Protein AF-A0A9E4B3V6-F1 (afdb_monomer_lite)

Secondary structure (DSSP, 8-state):
--SHHHHHHHHHHHTS-------PPP-TTPPP------HHHHHHHHHHHHHTT--HHHHHHHHHHHHHHHTT--

Foldseek 3Di:
DPPPVVVVVVVVVVPPPDPDPPPDPDCVPPDDDDDDDDPVVVVVLVVVCVVVVHDSVVVVVVVVVVVCVVVVPD

Structure (mmCIF, N/CA/C/O backbone):
data_AF-A0A9E4B3V6-F1
#
_entry.id   AF-A0A9E4B3V6-F1
#
loop_
_atom_site.group_PDB
_atom_site.id
_atom_site.type_symbol
_atom_site.label_atom_id
_atom_site.label_alt_id
_atom_site.label_comp_id
_atom_site.label_asym_id
_atom_site.label_entity_id
_atom_site.label_seq_id
_atom_site.pdbx_PDB_ins_code
_atom_site.Cartn_x
_atom_site.Cartn_y
_atom_site.Cartn_z
_atom_site.occupancy
_atom_site.B_iso_or_equiv
_atom_site.auth_seq_id
_atom_site.auth_comp_id
_atom_site.auth_asym_id
_atom_site.auth_atom_id
_atom_site.pdbx_PDB_model_num
ATOM 1 N N . MET A 1 1 ? 55.507 11.881 -16.368 1.00 48.25 1 MET A N 1
ATOM 2 C CA . MET A 1 1 ? 54.941 12.768 -15.327 1.00 48.25 1 MET A CA 1
ATOM 3 C C . MET A 1 1 ? 53.601 12.198 -14.857 1.00 48.25 1 MET A C 1
ATOM 5 O O . MET A 1 1 ? 52.565 12.658 -15.308 1.00 48.25 1 MET A O 1
ATOM 9 N N . THR A 1 2 ? 53.591 11.167 -14.000 1.00 56.25 2 THR A N 1
ATOM 10 C CA . THR A 1 2 ? 52.342 10.401 -13.747 1.00 56.25 2 THR A CA 1
ATOM 11 C C . THR A 1 2 ? 52.234 9.859 -12.318 1.00 56.25 2 THR A C 1
ATOM 13 O O . THR A 1 2 ? 51.704 8.782 -12.090 1.00 56.25 2 THR A O 1
ATOM 16 N N . LYS A 1 3 ? 52.785 10.580 -11.333 1.00 53.66 3 LYS A N 1
ATOM 17 C CA . LYS A 1 3 ? 52.672 10.218 -9.903 1.00 53.66 3 LYS A CA 1
ATOM 18 C C . LYS A 1 3 ? 51.866 11.225 -9.073 1.00 53.66 3 LYS A C 1
ATOM 20 O O . LYS A 1 3 ? 51.580 10.957 -7.915 1.00 53.66 3 LYS A O 1
ATOM 25 N N . ARG A 1 4 ? 51.485 12.368 -9.657 1.00 54.19 4 ARG A N 1
ATOM 26 C CA . ARG A 1 4 ? 50.782 13.455 -8.950 1.00 54.19 4 ARG A CA 1
ATOM 27 C C . ARG A 1 4 ? 49.260 13.270 -8.910 1.00 54.19 4 ARG A C 1
ATOM 29 O O . ARG A 1 4 ? 48.615 13.753 -8.000 1.00 54.19 4 ARG A O 1
ATOM 36 N N . THR A 1 5 ? 48.699 12.500 -9.840 1.00 61.72 5 THR A N 1
ATOM 37 C CA . THR A 1 5 ? 47.245 12.325 -9.992 1.00 61.72 5 THR A CA 1
ATOM 38 C C . THR A 1 5 ? 46.627 11.338 -9.003 1.00 61.72 5 THR A C 1
ATOM 40 O O . THR A 1 5 ? 45.466 11.487 -8.638 1.00 61.72 5 THR A O 1
ATOM 43 N N . MET A 1 6 ? 47.384 10.337 -8.544 1.00 60.53 6 MET A N 1
ATOM 44 C CA . MET A 1 6 ? 46.849 9.302 -7.652 1.00 60.53 6 MET A CA 1
ATOM 45 C C . MET A 1 6 ? 46.767 9.775 -6.191 1.00 60.53 6 MET A C 1
ATOM 47 O O . MET A 1 6 ? 45.826 9.425 -5.485 1.00 60.53 6 MET A O 1
ATOM 51 N N . ALA A 1 7 ? 47.710 10.623 -5.761 1.00 63.16 7 ALA A N 1
ATOM 52 C CA . ALA A 1 7 ? 47.690 11.246 -4.437 1.00 63.16 7 ALA A CA 1
ATOM 53 C C . ALA A 1 7 ? 46.526 12.245 -4.296 1.00 63.16 7 ALA A C 1
ATOM 55 O O . ALA A 1 7 ? 45.797 12.195 -3.308 1.00 63.16 7 ALA A O 1
ATOM 56 N N . ASP A 1 8 ? 46.279 13.064 -5.326 1.00 61.62 8 ASP A N 1
ATOM 57 C CA . ASP A 1 8 ? 45.151 14.005 -5.347 1.00 61.62 8 ASP A CA 1
ATOM 58 C C . ASP A 1 8 ? 43.788 13.286 -5.348 1.00 61.62 8 ASP A C 1
ATOM 60 O O . ASP A 1 8 ? 42.838 13.740 -4.707 1.00 61.62 8 ASP A O 1
ATOM 64 N N . ALA A 1 9 ? 43.683 12.132 -6.021 1.00 61.28 9 ALA A N 1
ATOM 65 C CA . ALA A 1 9 ? 42.460 11.327 -6.038 1.00 61.28 9 ALA A CA 1
ATOM 66 C C . ALA A 1 9 ? 42.135 10.719 -4.660 1.00 61.28 9 ALA A C 1
ATOM 68 O O . ALA A 1 9 ? 40.978 10.729 -4.237 1.00 61.28 9 ALA A O 1
ATOM 69 N N . LEU A 1 10 ? 43.153 10.242 -3.936 1.00 62.88 10 LEU A N 1
ATOM 70 C CA . LEU A 1 10 ? 42.994 9.709 -2.579 1.00 62.88 10 LEU A CA 1
ATOM 71 C C . LEU A 1 10 ? 42.625 10.808 -1.575 1.00 62.88 10 LEU A C 1
ATOM 73 O O . LEU A 1 10 ? 41.792 10.589 -0.697 1.00 62.88 10 LEU A O 1
ATOM 77 N N . GLN A 1 11 ? 43.190 12.005 -1.735 1.00 62.81 11 GLN A N 1
ATOM 78 C CA . GLN A 1 11 ? 42.908 13.132 -0.849 1.00 62.81 11 GLN A CA 1
ATOM 79 C C . GLN A 1 11 ? 41.496 13.703 -1.057 1.00 62.81 11 GLN A C 1
ATOM 81 O O . GLN A 1 11 ? 40.855 14.109 -0.090 1.00 62.81 11 GLN A O 1
ATOM 86 N N . LYS A 1 12 ? 40.962 13.651 -2.287 1.00 58.69 12 LYS A N 1
ATOM 87 C CA . LYS A 1 12 ? 39.555 13.981 -2.573 1.00 58.69 12 LYS A CA 1
ATOM 88 C C . LYS A 1 12 ? 38.569 12.972 -1.983 1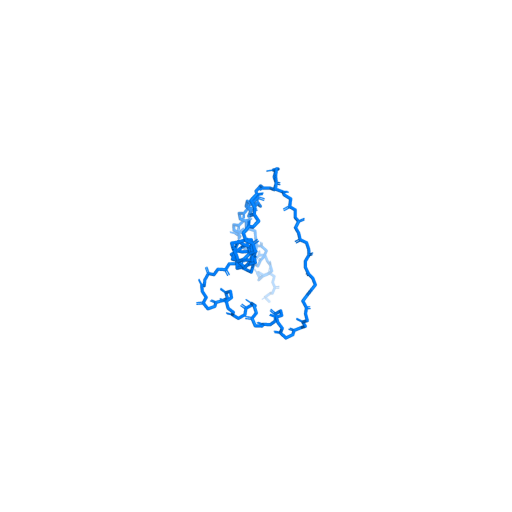.00 58.69 12 LYS A C 1
ATOM 90 O O . LYS A 1 12 ? 37.551 13.388 -1.446 1.00 58.69 12 LYS A O 1
ATOM 95 N N . ALA A 1 13 ? 38.876 11.675 -2.038 1.00 58.44 13 ALA A N 1
ATOM 96 C CA . ALA A 1 13 ? 38.018 10.635 -1.464 1.00 58.44 13 ALA A CA 1
ATOM 97 C C . ALA A 1 13 ? 37.951 10.699 0.074 1.00 58.44 13 ALA A C 1
ATOM 99 O O . ALA A 1 13 ? 36.929 10.364 0.664 1.00 58.44 13 ALA A O 1
ATOM 100 N N . ALA A 1 14 ? 39.020 11.165 0.727 1.00 58.88 14 ALA A N 1
ATOM 101 C CA . ALA A 1 14 ? 39.053 11.371 2.177 1.00 58.88 14 ALA A CA 1
ATOM 102 C C . ALA A 1 14 ? 38.288 12.628 2.642 1.00 58.88 14 ALA A C 1
ATOM 104 O O . ALA A 1 14 ? 37.985 12.751 3.827 1.00 58.88 14 ALA A O 1
ATOM 105 N N . ALA A 1 15 ? 37.992 13.558 1.728 1.00 59.75 15 ALA A N 1
ATOM 106 C CA . ALA A 1 15 ? 37.282 14.804 2.014 1.00 59.75 15 ALA A CA 1
ATOM 107 C C . ALA A 1 15 ? 35.762 14.705 1.802 1.00 59.75 15 ALA A C 1
ATOM 109 O O . ALA A 1 15 ? 35.053 15.676 2.075 1.00 59.75 15 ALA A O 1
ATOM 110 N N . ASP A 1 16 ? 35.255 13.564 1.325 1.00 59.50 16 ASP A N 1
ATOM 111 C CA . ASP A 1 16 ? 33.818 13.368 1.176 1.00 59.50 16 ASP A CA 1
ATOM 112 C C . ASP A 1 16 ? 33.189 13.212 2.571 1.00 59.50 16 ASP A C 1
ATOM 114 O O . ASP A 1 16 ? 33.557 12.296 3.318 1.00 59.50 16 ASP A O 1
ATOM 118 N N . PRO A 1 17 ? 32.270 14.105 2.981 1.00 58.16 17 PRO A N 1
ATOM 119 C CA . PRO A 1 17 ? 31.631 14.002 4.278 1.00 58.16 17 PRO A CA 1
ATOM 120 C C . PRO A 1 17 ? 30.889 12.670 4.347 1.00 58.16 17 PRO A C 1
ATOM 122 O O . PRO A 1 17 ? 29.962 12.410 3.579 1.00 58.16 17 PRO A O 1
ATOM 125 N N . GLN A 1 18 ? 31.332 11.832 5.286 1.00 64.12 18 GLN A N 1
ATOM 126 C CA . GLN A 1 18 ? 30.734 10.550 5.640 1.00 64.12 18 GLN A CA 1
ATOM 127 C C . GLN A 1 18 ? 29.201 10.662 5.559 1.00 64.12 18 GLN A C 1
ATOM 129 O O . GLN A 1 18 ? 28.636 11.569 6.188 1.00 64.12 18 GLN A O 1
ATOM 134 N N . PRO A 1 19 ? 28.505 9.807 4.784 1.00 59.50 19 PRO A N 1
ATOM 135 C CA . PRO A 1 19 ? 27.064 9.920 4.632 1.00 59.50 19 PRO A CA 1
ATOM 136 C C . PRO A 1 19 ? 26.439 9.839 6.022 1.00 59.50 19 PRO A C 1
ATOM 138 O O . PRO A 1 19 ? 26.565 8.819 6.702 1.00 59.50 19 PRO A O 1
ATOM 141 N N . LYS A 1 20 ? 25.817 10.945 6.459 1.00 62.44 20 LYS A N 1
ATOM 142 C CA . LYS A 1 20 ? 25.129 11.041 7.750 1.00 62.44 20 LYS A CA 1
ATOM 143 C C . LYS A 1 20 ? 24.280 9.788 7.910 1.00 62.44 20 LYS A C 1
ATOM 145 O O . LYS A 1 20 ? 23.436 9.513 7.053 1.00 62.44 20 LYS A O 1
ATOM 150 N N . ALA A 1 21 ? 24.554 9.017 8.962 1.00 62.94 21 ALA A N 1
ATOM 151 C CA . ALA A 1 21 ? 23.851 7.777 9.241 1.00 62.94 21 ALA A CA 1
ATOM 152 C C . ALA A 1 21 ? 22.347 8.053 9.165 1.00 62.94 21 ALA A C 1
ATOM 154 O O . ALA A 1 21 ? 21.814 8.837 9.953 1.00 62.94 21 ALA A O 1
ATOM 155 N N . LYS A 1 22 ? 21.674 7.469 8.166 1.00 61.50 22 LYS A N 1
ATOM 156 C CA . LYS A 1 22 ? 20.224 7.589 8.031 1.00 61.50 22 LYS A CA 1
ATOM 157 C C . LYS A 1 22 ? 19.634 7.010 9.310 1.00 61.50 22 LYS A C 1
ATOM 159 O O . LYS A 1 22 ? 19.764 5.811 9.559 1.00 61.50 22 LYS A O 1
ATOM 164 N N . THR A 1 23 ? 19.036 7.864 10.136 1.00 60.66 23 THR A N 1
ATOM 165 C CA . THR A 1 23 ? 18.296 7.450 11.323 1.00 60.66 23 THR A CA 1
ATOM 166 C C . THR A 1 23 ? 17.221 6.481 10.858 1.00 60.66 23 THR A C 1
ATOM 168 O O . THR A 1 23 ? 16.247 6.853 10.207 1.00 60.66 23 THR A O 1
ATOM 171 N N . THR A 1 24 ? 17.445 5.192 11.107 1.00 64.31 24 THR A N 1
ATOM 172 C CA . THR A 1 24 ? 16.460 4.178 10.750 1.00 64.31 24 THR A CA 1
ATOM 173 C C . THR A 1 24 ? 15.238 4.434 11.627 1.00 64.31 24 THR A C 1
ATOM 175 O O . THR A 1 24 ? 15.397 4.544 12.847 1.00 64.31 24 THR A O 1
ATOM 178 N N . PRO A 1 25 ? 14.028 4.559 11.055 1.00 65.50 25 PRO A N 1
ATOM 179 C CA . PRO A 1 25 ? 12.828 4.783 11.844 1.00 65.50 25 PRO A CA 1
ATOM 180 C C . PRO A 1 25 ? 12.708 3.714 12.932 1.00 65.50 25 PRO A C 1
ATOM 182 O O . PRO A 1 25 ? 12.785 2.517 12.639 1.00 65.50 25 PRO A O 1
ATOM 185 N N . SER A 1 26 ? 12.526 4.135 14.187 1.00 72.94 26 SER A N 1
ATOM 186 C CA . SER A 1 26 ? 12.376 3.198 15.302 1.00 72.94 26 SER A CA 1
ATOM 187 C C . SER A 1 26 ? 11.176 2.280 15.058 1.00 72.94 26 SER A C 1
ATOM 189 O O . SER A 1 26 ? 10.054 2.733 14.805 1.00 72.94 26 SER A O 1
ATOM 191 N N . ARG A 1 27 ? 11.430 0.969 15.128 1.00 71.50 27 ARG A N 1
ATOM 192 C CA . ARG A 1 27 ? 10.420 -0.095 15.007 1.00 71.50 27 ARG A CA 1
ATOM 193 C C . ARG A 1 27 ? 9.902 -0.574 16.366 1.00 71.50 27 ARG A C 1
ATOM 195 O O . ARG A 1 27 ? 9.099 -1.500 16.419 1.00 71.50 27 ARG A O 1
ATOM 202 N N . ARG A 1 28 ? 10.357 0.026 17.471 1.00 78.00 28 ARG A N 1
ATOM 203 C CA . ARG A 1 28 ? 9.976 -0.388 18.828 1.00 78.00 28 ARG A CA 1
ATOM 204 C C . ARG A 1 28 ? 8.457 -0.256 19.003 1.00 78.00 28 ARG A C 1
ATOM 206 O O . ARG A 1 28 ? 7.912 0.822 18.802 1.00 78.00 28 ARG A O 1
ATOM 213 N N . GLY A 1 29 ? 7.788 -1.360 19.341 1.00 78.94 29 GLY A N 1
ATOM 214 C CA . GLY A 1 29 ? 6.330 -1.422 19.519 1.00 78.94 29 GLY A CA 1
ATOM 215 C C . GLY A 1 29 ? 5.506 -1.545 18.230 1.00 78.94 29 GLY A C 1
ATOM 216 O O . GLY A 1 29 ? 4.292 -1.688 18.312 1.00 78.94 29 GLY A O 1
ATOM 217 N N . LYS A 1 30 ? 6.131 -1.534 17.044 1.00 78.19 30 LYS A N 1
ATOM 218 C CA . LYS A 1 30 ? 5.427 -1.691 15.762 1.00 78.19 30 LYS A CA 1
ATOM 219 C C . LYS A 1 30 ? 5.443 -3.155 15.328 1.00 78.19 30 LYS A C 1
ATOM 221 O O . LYS A 1 30 ? 6.501 -3.781 15.304 1.00 78.19 30 LYS A O 1
ATOM 226 N N . ARG A 1 31 ? 4.281 -3.697 14.954 1.00 78.50 31 ARG A N 1
ATOM 227 C CA . ARG A 1 31 ? 4.178 -5.016 14.312 1.00 78.50 31 ARG A CA 1
ATOM 228 C C . ARG A 1 31 ? 4.332 -4.854 12.801 1.00 78.50 31 ARG A C 1
ATOM 230 O O . ARG A 1 31 ? 3.807 -3.904 12.226 1.00 78.50 31 ARG A O 1
ATOM 237 N N . ALA A 1 32 ? 5.089 -5.751 12.175 1.00 80.44 32 ALA A N 1
ATOM 238 C CA . ALA A 1 32 ? 5.223 -5.797 10.725 1.00 80.44 32 ALA A CA 1
ATOM 239 C C . ALA A 1 32 ? 4.174 -6.748 10.145 1.00 80.44 32 ALA A C 1
ATOM 241 O O . ALA A 1 32 ? 3.949 -7.825 10.694 1.00 80.44 32 ALA A O 1
ATOM 242 N N . TRP A 1 33 ? 3.572 -6.356 9.027 1.00 82.81 33 TRP A N 1
ATOM 243 C CA . TRP A 1 33 ? 2.699 -7.211 8.234 1.00 82.81 33 TRP A CA 1
ATOM 244 C C . TRP A 1 33 ? 3.337 -7.427 6.863 1.00 82.81 33 TRP A C 1
ATOM 246 O O . TRP A 1 33 ? 3.859 -6.486 6.262 1.00 82.81 33 TRP A O 1
ATOM 256 N N . VAL A 1 34 ? 3.347 -8.676 6.402 1.00 87.12 34 VAL A N 1
ATOM 257 C CA . VAL A 1 34 ? 3.831 -9.059 5.074 1.00 87.12 34 VAL A CA 1
ATOM 258 C C . VAL A 1 34 ? 2.622 -9.437 4.236 1.00 87.12 34 VAL A C 1
ATOM 260 O O . VAL A 1 34 ? 1.815 -10.264 4.654 1.00 87.12 34 VAL A O 1
ATOM 263 N N . ILE A 1 35 ? 2.517 -8.833 3.055 1.00 88.38 35 ILE A N 1
ATOM 264 C CA . ILE A 1 35 ? 1.481 -9.133 2.069 1.00 88.38 35 ILE A CA 1
ATOM 265 C C . ILE A 1 35 ? 2.137 -9.621 0.782 1.00 88.38 35 ILE A C 1
ATOM 267 O O . ILE A 1 35 ? 3.171 -9.097 0.360 1.00 88.38 35 ILE A O 1
ATOM 271 N N . TYR A 1 36 ? 1.529 -10.624 0.160 1.00 93.25 36 TYR A N 1
ATOM 272 C CA . TYR A 1 36 ? 1.922 -11.103 -1.158 1.00 93.25 36 TYR A CA 1
ATOM 273 C C . TYR A 1 36 ? 0.986 -10.480 -2.186 1.00 93.25 36 TYR A C 1
ATOM 275 O O . TYR A 1 36 ? -0.229 -10.625 -2.094 1.00 93.25 36 TYR A O 1
ATOM 283 N N . LEU A 1 37 ? 1.567 -9.758 -3.139 1.00 94.06 37 LEU A N 1
ATOM 284 C CA . LEU A 1 37 ? 0.852 -9.115 -4.234 1.00 94.06 37 LEU A CA 1
ATOM 285 C C . LEU A 1 37 ? 1.266 -9.779 -5.538 1.00 94.06 37 LEU A C 1
ATOM 287 O O . LEU A 1 37 ? 2.433 -10.154 -5.698 1.00 94.06 37 LEU A O 1
ATOM 291 N N . ASP A 1 38 ? 0.341 -9.867 -6.487 1.00 97.00 38 ASP A N 1
ATOM 292 C CA . ASP A 1 38 ? 0.729 -10.184 -7.851 1.00 97.00 38 ASP A CA 1
ATOM 293 C C . ASP A 1 38 ? 1.678 -9.090 -8.402 1.00 97.00 38 ASP A C 1
ATOM 295 O O . ASP A 1 38 ? 1.663 -7.935 -7.940 1.00 97.00 38 ASP A O 1
ATOM 299 N N . PRO A 1 39 ? 2.541 -9.427 -9.378 1.00 97.44 39 PRO A N 1
ATOM 300 C CA . PRO A 1 39 ? 3.533 -8.487 -9.890 1.00 97.44 39 PRO A CA 1
ATOM 301 C C . PRO A 1 39 ? 2.939 -7.202 -10.477 1.00 97.44 39 PRO A C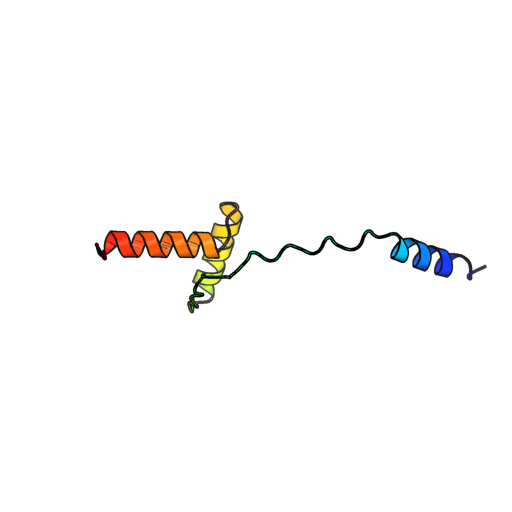 1
ATOM 303 O O . PRO A 1 39 ? 3.581 -6.150 -10.401 1.00 97.44 39 PRO A O 1
ATOM 306 N N . ASP A 1 40 ? 1.738 -7.265 -11.058 1.00 97.81 40 ASP A N 1
ATOM 307 C CA . ASP A 1 40 ? 1.115 -6.104 -11.686 1.00 97.81 40 ASP A CA 1
ATOM 308 C C . ASP A 1 40 ? 0.553 -5.141 -10.638 1.00 97.81 40 ASP A C 1
ATOM 310 O O . ASP A 1 40 ? 0.851 -3.945 -10.677 1.00 97.81 40 ASP A O 1
ATOM 314 N N . THR A 1 41 ? -0.135 -5.655 -9.619 1.00 95.75 41 THR A N 1
ATOM 315 C CA . THR A 1 41 ? -0.583 -4.861 -8.468 1.00 95.75 41 THR A CA 1
ATOM 316 C C . THR A 1 41 ? 0.597 -4.221 -7.743 1.00 95.75 41 THR A C 1
ATOM 318 O O . THR A 1 41 ? 0.552 -3.034 -7.418 1.00 95.75 41 THR A O 1
ATOM 321 N N . SER A 1 42 ? 1.701 -4.953 -7.556 1.00 95.69 42 SER A N 1
ATOM 322 C CA . SER A 1 42 ? 2.930 -4.396 -6.974 1.00 95.69 42 SER A CA 1
ATOM 323 C C . SER A 1 42 ? 3.480 -3.222 -7.796 1.00 95.69 42 SER A C 1
ATOM 325 O O . SER A 1 42 ? 3.879 -2.196 -7.237 1.00 95.69 42 SER A O 1
ATOM 327 N N . ARG A 1 43 ? 3.465 -3.329 -9.133 1.00 97.12 43 ARG A N 1
ATOM 328 C CA . ARG A 1 43 ? 3.890 -2.253 -10.042 1.00 97.12 43 ARG A CA 1
ATOM 329 C C . ARG A 1 43 ? 2.973 -1.034 -9.943 1.00 97.12 43 ARG A C 1
ATOM 331 O O . ARG A 1 43 ? 3.472 0.082 -9.807 1.00 97.12 43 ARG A O 1
ATOM 338 N N . ARG A 1 44 ? 1.655 -1.240 -9.971 1.00 96.75 44 ARG A N 1
ATOM 339 C CA . ARG A 1 44 ? 0.660 -0.161 -9.849 1.00 96.75 44 ARG A CA 1
ATOM 340 C C . ARG A 1 44 ? 0.769 0.556 -8.506 1.00 96.75 44 ARG A C 1
ATOM 342 O O . ARG A 1 44 ? 0.761 1.781 -8.473 1.00 96.75 44 ARG A O 1
ATOM 349 N N . LEU A 1 45 ? 0.962 -0.187 -7.416 1.00 95.75 45 LEU A N 1
ATOM 350 C CA . LEU A 1 45 ? 1.127 0.386 -6.080 1.00 95.75 45 LEU A CA 1
ATOM 351 C C . LEU A 1 45 ? 2.402 1.235 -5.970 1.00 95.75 45 LEU A C 1
ATOM 353 O O . LEU A 1 45 ? 2.377 2.304 -5.365 1.00 95.75 45 LEU A O 1
ATOM 357 N N . LYS A 1 46 ? 3.508 0.804 -6.591 1.00 96.00 46 LYS A N 1
ATOM 358 C CA . LYS A 1 46 ? 4.738 1.612 -6.679 1.00 96.00 46 LYS A CA 1
ATOM 359 C C . LYS A 1 46 ? 4.525 2.902 -7.469 1.00 96.00 46 LYS A C 1
ATOM 361 O O . LYS A 1 46 ? 5.013 3.946 -7.049 1.00 96.00 46 LYS A O 1
ATOM 366 N N . ALA A 1 47 ? 3.798 2.838 -8.584 1.00 97.31 47 ALA A N 1
ATOM 367 C CA . ALA A 1 47 ? 3.468 4.023 -9.370 1.00 97.31 47 ALA A CA 1
ATOM 368 C C . ALA A 1 47 ? 2.596 5.001 -8.565 1.00 97.31 47 ALA A C 1
ATOM 370 O O . ALA A 1 47 ? 2.919 6.182 -8.496 1.00 97.31 47 ALA A O 1
ATOM 371 N N . ALA A 1 48 ? 1.562 4.504 -7.879 1.00 96.75 48 ALA A N 1
ATOM 372 C CA . ALA A 1 48 ? 0.709 5.319 -7.014 1.00 96.75 48 ALA A CA 1
ATOM 373 C C . ALA A 1 48 ? 1.500 5.985 -5.875 1.00 96.75 48 ALA A C 1
ATOM 375 O O . ALA A 1 48 ? 1.320 7.172 -5.607 1.00 96.75 48 ALA A O 1
ATOM 376 N N . ALA A 1 49 ? 2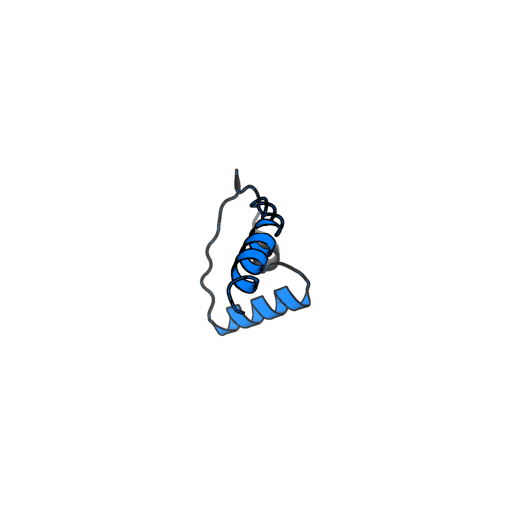.416 5.245 -5.242 1.00 96.62 49 ALA A N 1
ATOM 377 C CA . ALA A 1 49 ? 3.318 5.771 -4.217 1.00 96.62 49 ALA A CA 1
ATOM 378 C C . ALA A 1 49 ? 4.176 6.929 -4.758 1.00 96.62 49 ALA A C 1
ATOM 380 O O . ALA A 1 49 ? 4.229 7.994 -4.148 1.00 96.62 49 ALA A O 1
ATOM 381 N N . ALA A 1 50 ? 4.771 6.753 -5.942 1.00 96.31 50 ALA A N 1
ATOM 382 C CA . ALA A 1 50 ? 5.570 7.791 -6.589 1.00 96.31 50 ALA A CA 1
ATOM 383 C C . ALA A 1 50 ? 4.740 9.027 -6.980 1.00 96.31 50 ALA A C 1
ATOM 385 O O . ALA A 1 50 ? 5.187 10.150 -6.777 1.00 96.31 50 ALA A O 1
ATOM 386 N N . MET A 1 51 ? 3.526 8.834 -7.508 1.00 97.44 51 MET A N 1
ATOM 387 C CA . MET A 1 51 ? 2.640 9.932 -7.923 1.00 97.44 51 MET A CA 1
ATOM 388 C C . MET A 1 51 ? 2.104 10.759 -6.752 1.00 97.44 51 MET A C 1
ATOM 390 O O . MET A 1 51 ? 1.795 11.933 -6.930 1.00 97.44 51 MET A O 1
ATOM 394 N N . SER A 1 52 ? 1.959 10.147 -5.577 1.00 95.19 52 SER A N 1
ATOM 395 C CA . SER A 1 52 ? 1.385 10.787 -4.388 1.00 95.19 52 SER A CA 1
ATOM 396 C C . SER A 1 52 ? 2.430 11.294 -3.391 1.00 95.19 52 SER A C 1
ATOM 398 O O . SER A 1 52 ? 2.043 11.764 -2.327 1.00 95.19 52 SER A O 1
ATOM 400 N N . ASP A 1 53 ? 3.726 11.190 -3.713 1.00 94.06 53 ASP A N 1
ATOM 401 C CA . ASP A 1 53 ? 4.848 11.463 -2.798 1.00 94.06 53 ASP A CA 1
ATOM 402 C C . ASP A 1 53 ? 4.700 10.745 -1.441 1.00 94.06 53 ASP A C 1
ATOM 404 O O . ASP A 1 53 ? 4.913 11.289 -0.356 1.00 94.06 53 ASP A O 1
ATOM 408 N N . ARG A 1 54 ? 4.265 9.481 -1.492 1.00 94.94 54 ARG A N 1
ATOM 409 C CA . ARG A 1 54 ? 3.998 8.653 -0.310 1.00 94.94 54 ARG A CA 1
ATOM 410 C C . ARG A 1 54 ? 4.745 7.336 -0.388 1.00 94.94 54 ARG A C 1
ATOM 412 O O . ARG A 1 54 ? 5.133 6.849 -1.444 1.00 94.94 54 ARG A O 1
ATOM 419 N N . SER A 1 55 ? 4.929 6.707 0.767 1.00 93.81 55 SER A N 1
ATOM 420 C CA . SER A 1 55 ? 5.498 5.361 0.827 1.00 93.81 55 SER A CA 1
ATOM 421 C C . SER A 1 55 ? 4.450 4.298 0.465 1.00 93.81 55 SER A C 1
ATOM 423 O O . SER A 1 55 ? 3.266 4.443 0.774 1.00 93.81 55 SER A O 1
ATOM 425 N N . MET A 1 56 ? 4.880 3.162 -0.094 1.00 92.88 56 MET A N 1
ATOM 426 C CA . MET A 1 56 ? 3.988 2.001 -0.260 1.00 92.88 56 MET A CA 1
ATOM 427 C C . MET A 1 56 ? 3.391 1.541 1.077 1.00 92.88 56 MET A C 1
ATOM 429 O O . MET A 1 56 ? 2.257 1.080 1.119 1.00 92.88 56 MET A O 1
ATOM 433 N N . GLN A 1 57 ? 4.144 1.685 2.174 1.00 91.00 57 GLN A N 1
ATOM 434 C CA . GLN A 1 57 ? 3.672 1.337 3.510 1.00 91.00 57 GLN A CA 1
ATOM 435 C C . GLN A 1 57 ? 2.495 2.220 3.939 1.00 91.00 57 GLN A C 1
ATOM 437 O O . GLN A 1 57 ? 1.517 1.698 4.458 1.00 91.00 57 GLN A O 1
ATOM 442 N N . SER A 1 58 ? 2.561 3.534 3.707 1.00 92.50 58 SER A N 1
ATOM 443 C CA . SER A 1 58 ? 1.470 4.447 4.066 1.00 92.50 58 SER A CA 1
ATOM 444 C C . SER A 1 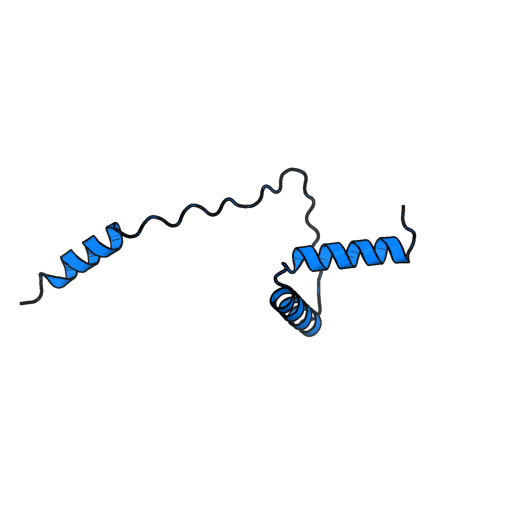58 ? 0.216 4.211 3.228 1.00 92.50 58 SER A C 1
ATOM 446 O O . SER A 1 58 ? -0.878 4.302 3.768 1.00 92.50 58 SER A O 1
ATOM 448 N N . LEU A 1 59 ? 0.367 3.854 1.948 1.00 94.31 59 LEU A N 1
ATOM 449 C CA . LEU A 1 59 ? -0.770 3.444 1.115 1.00 94.31 59 LEU A CA 1
ATOM 450 C C . LEU A 1 59 ? -1.365 2.107 1.578 1.00 94.31 59 LEU A C 1
ATOM 452 O O . LEU A 1 59 ? -2.577 1.935 1.575 1.00 94.31 59 LEU A O 1
ATOM 456 N N . GLY A 1 60 ? -0.521 1.164 2.003 1.00 92.56 60 GLY A N 1
ATOM 457 C CA . GLY A 1 60 ? -0.976 -0.110 2.560 1.00 92.56 60 GLY A CA 1
ATOM 458 C C . GLY A 1 60 ? -1.732 0.046 3.883 1.00 92.56 60 GLY A C 1
ATOM 459 O O . GLY A 1 60 ? -2.706 -0.666 4.103 1.00 92.56 60 GLY A O 1
ATOM 460 N N . ILE A 1 61 ? -1.310 0.983 4.741 1.00 91.75 61 ILE A N 1
ATOM 461 C CA . ILE A 1 61 ? -2.022 1.322 5.984 1.00 91.75 61 ILE A CA 1
ATOM 462 C C . ILE A 1 61 ? -3.400 1.902 5.660 1.00 91.75 61 ILE A C 1
ATOM 464 O O . ILE A 1 61 ? -4.391 1.384 6.157 1.00 91.75 61 ILE A O 1
ATOM 468 N N . GLU A 1 62 ? -3.469 2.891 4.768 1.00 93.94 62 GLU A N 1
ATOM 469 C CA . GLU A 1 62 ? -4.741 3.489 4.343 1.00 93.94 62 GLU A CA 1
ATOM 470 C C . GLU A 1 62 ? -5.692 2.444 3.745 1.00 93.94 62 GLU A C 1
ATOM 472 O O . GLU A 1 62 ? -6.864 2.386 4.101 1.00 93.94 62 GLU A O 1
ATOM 477 N N . ALA A 1 63 ? -5.188 1.553 2.886 1.00 93.00 63 ALA A N 1
ATOM 478 C CA . ALA A 1 63 ? -5.998 0.472 2.332 1.00 93.00 63 ALA A CA 1
ATOM 479 C C . ALA A 1 63 ? -6.545 -0.472 3.420 1.00 93.00 63 ALA A C 1
ATOM 481 O O . ALA A 1 63 ? -7.671 -0.955 3.301 1.00 93.00 63 ALA A O 1
ATOM 482 N N . ALA A 1 64 ? -5.768 -0.743 4.474 1.00 92.00 64 ALA A N 1
ATOM 483 C CA . ALA A 1 64 ? -6.211 -1.564 5.597 1.00 92.00 64 ALA A CA 1
ATOM 484 C C . ALA A 1 64 ? -7.271 -0.852 6.451 1.00 92.00 64 ALA A C 1
ATOM 486 O O . ALA A 1 64 ? -8.261 -1.480 6.817 1.00 92.00 64 ALA A O 1
ATOM 487 N N . GLU A 1 65 ? -7.098 0.444 6.724 1.00 92.81 65 GLU A N 1
ATOM 488 C CA . GLU A 1 65 ? -8.080 1.274 7.438 1.00 92.81 65 GLU A CA 1
ATOM 489 C C . GLU A 1 65 ? -9.415 1.311 6.684 1.00 92.81 65 GLU A C 1
ATOM 491 O O . GLU A 1 65 ? -10.451 0.982 7.259 1.00 92.81 65 GLU A O 1
ATOM 496 N N . LEU A 1 66 ? -9.382 1.552 5.368 1.00 94.75 66 LEU A N 1
ATOM 497 C CA . LEU A 1 66 ? -10.575 1.522 4.513 1.00 94.75 66 LEU A CA 1
ATOM 498 C C . LEU A 1 66 ? -11.278 0.156 4.516 1.00 94.75 66 LEU A C 1
ATOM 500 O O . LEU A 1 66 ? -12.504 0.082 4.440 1.00 94.75 66 LEU A O 1
ATOM 504 N N . LEU A 1 67 ? -10.521 -0.944 4.587 1.00 93.88 67 LEU A N 1
ATOM 505 C CA . LEU A 1 67 ? -11.102 -2.283 4.704 1.00 93.88 67 LEU A CA 1
ATOM 506 C C . LEU A 1 67 ? -11.770 -2.489 6.067 1.00 93.88 67 LEU A C 1
ATOM 508 O O . LEU A 1 67 ? -12.879 -3.014 6.110 1.00 93.88 67 LEU A O 1
ATOM 512 N N . ILE A 1 68 ? -11.129 -2.072 7.160 1.00 94.25 68 ILE A N 1
ATOM 513 C CA . ILE A 1 68 ? -11.692 -2.165 8.516 1.00 94.25 68 ILE A CA 1
ATOM 514 C C . ILE A 1 68 ? -13.002 -1.376 8.603 1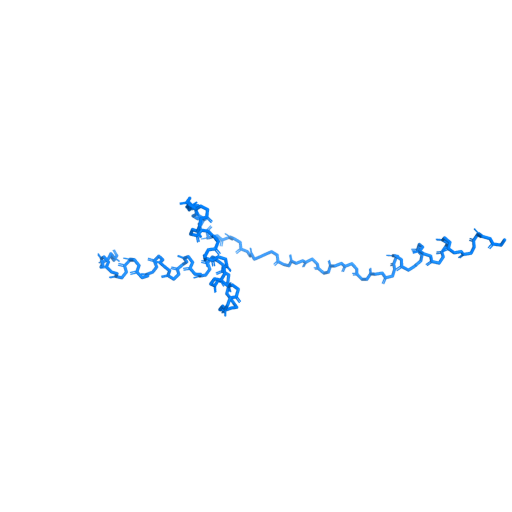.00 94.25 68 ILE A C 1
ATOM 516 O O . ILE A 1 68 ? -14.007 -1.922 9.059 1.00 94.25 68 ILE A O 1
ATOM 520 N N . GLU A 1 69 ? -13.010 -0.138 8.100 1.00 94.50 69 GLU A N 1
ATOM 521 C CA . GLU A 1 69 ? -14.202 0.714 8.038 1.00 94.50 69 GLU A CA 1
ATOM 522 C C . GLU A 1 69 ? -15.319 0.061 7.224 1.00 94.50 69 GLU A C 1
ATOM 524 O O . GLU A 1 69 ? -16.460 -0.015 7.677 1.00 94.50 69 GLU A O 1
ATOM 529 N N . ARG A 1 70 ? -14.987 -0.479 6.044 1.00 95.75 70 ARG A N 1
ATOM 530 C CA . ARG A 1 70 ? -15.956 -1.132 5.156 1.00 95.75 70 ARG A CA 1
ATOM 531 C C . ARG A 1 70 ? -16.647 -2.338 5.794 1.00 95.7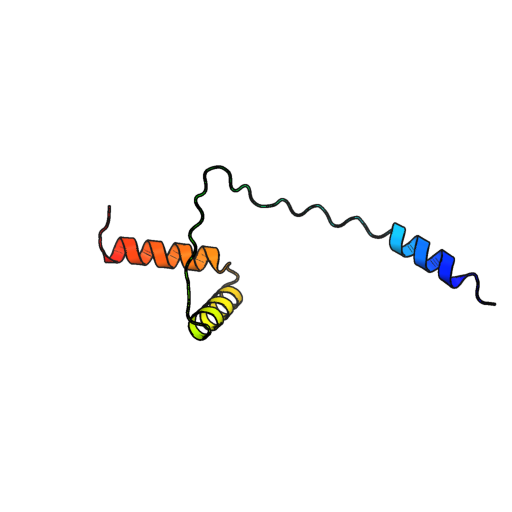5 70 ARG A C 1
ATOM 533 O O . ARG A 1 70 ? -17.795 -2.612 5.454 1.00 95.75 70 ARG A O 1
ATOM 540 N N . TYR A 1 71 ? -15.948 -3.080 6.649 1.00 95.56 71 TYR A N 1
ATOM 541 C CA . TYR A 1 71 ? -16.490 -4.263 7.322 1.00 95.56 71 TYR A CA 1
ATOM 542 C C . TYR A 1 71 ? -16.989 -3.977 8.747 1.00 95.56 71 TYR A C 1
ATOM 544 O O . TYR A 1 71 ? -17.341 -4.920 9.451 1.00 95.56 71 TYR A O 1
ATOM 552 N N . GLU A 1 72 ? -17.021 -2.707 9.170 1.00 89.69 72 GLU A N 1
ATOM 553 C CA . GLU A 1 72 ? -17.447 -2.265 10.508 1.00 89.69 72 GLU A CA 1
ATOM 554 C C . GLU A 1 72 ? -16.752 -3.015 11.663 1.00 89.69 72 GLU A C 1
ATOM 556 O O . GLU A 1 72 ? -17.319 -3.202 12.743 1.00 89.69 72 GLU A O 1
ATOM 561 N N . ILE A 1 73 ? -15.507 -3.451 11.449 1.00 78.50 73 ILE A N 1
ATOM 562 C CA . ILE A 1 73 ? -14.737 -4.196 12.450 1.00 78.50 73 ILE A CA 1
ATOM 563 C C . ILE A 1 73 ? -14.245 -3.195 13.505 1.00 78.50 73 ILE A C 1
ATOM 565 O O . ILE A 1 73 ? -13.507 -2.268 13.174 1.00 78.50 73 ILE A O 1
ATOM 569 N N . ARG A 1 74 ? -14.670 -3.371 14.763 1.00 72.62 74 ARG A N 1
ATOM 570 C CA . ARG A 1 74 ? -14.314 -2.513 15.909 1.00 72.62 74 ARG A CA 1
ATOM 571 C C . ARG A 1 74 ? -13.432 -3.232 16.918 1.00 72.62 74 ARG A C 1
ATOM 573 O O . ARG A 1 74 ? -13.700 -4.425 17.181 1.00 72.62 74 ARG A O 1
#

Radius of gyration: 22.81 Å; chains: 1; bounding box: 72×26×35 Å

pLDDT: mean 80.44, std 15.93, range [48.25, 97.81]

Sequence (74 aa):
MTKRTMADALQKAAADPQPKAKTTPSRRGKRAWVIYLDPDTSRRLKAAAAMSDRSMQSLGIEAAELLIERYEIR